Protein AF-0000000086741551 (afdb_homodimer)

Structure (mmCIF, N/CA/C/O backbone):
data_AF-0000000086741551-model_v1
#
loop_
_entity.id
_entity.type
_entity.pdbx_description
1 polymer 'Cystatin domain-containing protein'
#
loop_
_atom_site.group_PDB
_atom_site.id
_atom_site.type_symbol
_atom_site.label_atom_id
_atom_site.label_alt_id
_atom_site.label_comp_id
_atom_site.label_asym_id
_atom_site.label_entity_id
_atom_site.label_seq_id
_atom_site.pdbx_PDB_ins_code
_atom_site.Cartn_x
_atom_site.Cartn_y
_atom_site.Cartn_z
_atom_site.occupancy
_atom_site.B_iso_or_equiv
_atom_site.auth_seq_id
_atom_site.auth_comp_id
_atom_site.auth_asym_id
_atom_site.auth_atom_id
_atom_site.pdbx_PDB_model_num
ATOM 1 N N . MET A 1 1 ? 2.572 22.484 -0.01 1 94.44 1 MET A N 1
ATOM 2 C CA . MET A 1 1 ? 2.822 21.5 1.033 1 94.44 1 MET A CA 1
ATOM 3 C C . MET A 1 1 ? 2.096 21.859 2.32 1 94.44 1 MET A C 1
ATOM 5 O O . MET A 1 1 ? 1.461 21.016 2.947 1 94.44 1 MET A O 1
ATOM 9 N N . GLN A 1 2 ? 1.982 23.25 2.512 1 97.88 2 GLN A N 1
ATOM 10 C CA . GLN A 1 2 ? 1.303 23.672 3.73 1 97.88 2 GLN A CA 1
ATOM 11 C C . GLN A 1 2 ? -0.192 23.375 3.662 1 97.88 2 GLN A C 1
ATOM 13 O O . GLN A 1 2 ? -0.794 22.969 4.656 1 97.88 2 GLN A O 1
ATOM 18 N N . ALA A 1 3 ? -0.702 23.453 2.473 1 97.44 3 ALA A N 1
ATOM 19 C CA . ALA A 1 3 ? -2.127 23.188 2.299 1 97.44 3 ALA A CA 1
ATOM 20 C C . ALA A 1 3 ? -2.441 21.719 2.531 1 97.44 3 ALA A C 1
ATOM 22 O O . ALA A 1 3 ? -3.477 21.375 3.113 1 97.44 3 ALA A O 1
ATOM 23 N N . LEU A 1 4 ? -1.571 20.859 2.109 1 98.06 4 LEU A N 1
ATOM 24 C CA . LEU A 1 4 ? -1.77 19.422 2.312 1 98.06 4 LEU A CA 1
ATOM 25 C C . LEU A 1 4 ? -1.685 19.062 3.793 1 98.06 4 LEU A C 1
ATOM 27 O O . LEU A 1 4 ? -2.422 18.203 4.273 1 98.06 4 LEU A O 1
ATOM 31 N N . GLY A 1 5 ? -0.765 19.688 4.391 1 98.62 5 GLY A N 1
ATOM 32 C CA . GLY A 1 5 ? -0.672 19.5 5.828 1 98.62 5 GLY A CA 1
ATOM 33 C C . GLY A 1 5 ? -1.925 19.922 6.57 1 98.62 5 GLY A C 1
ATOM 34 O O . GLY A 1 5 ? -2.393 19.203 7.465 1 98.62 5 GLY A O 1
ATOM 35 N N . ARG A 1 6 ? -2.445 21.047 6.184 1 98.56 6 ARG A N 1
ATOM 36 C CA . ARG A 1 6 ? -3.686 21.516 6.793 1 98.56 6 ARG A CA 1
ATOM 37 C C . ARG A 1 6 ? -4.828 20.547 6.539 1 98.56 6 ARG A C 1
ATOM 39 O O . ARG A 1 6 ? -5.578 20.203 7.457 1 98.56 6 ARG A O 1
ATOM 46 N N . PHE A 1 7 ? -4.895 20.078 5.375 1 98.69 7 PHE A N 1
ATOM 47 C CA . PHE A 1 7 ? -5.906 19.078 5.039 1 98.69 7 PHE A CA 1
ATOM 48 C C . PHE A 1 7 ? -5.766 17.844 5.926 1 98.69 7 PHE A C 1
ATOM 50 O O . PHE A 1 7 ? -6.758 17.328 6.438 1 98.69 7 PHE A O 1
ATOM 57 N N . ALA A 1 8 ? -4.59 17.359 6.031 1 98.81 8 ALA A N 1
ATOM 58 C CA . ALA A 1 8 ? -4.336 16.156 6.816 1 98.81 8 ALA A CA 1
ATOM 59 C C . ALA A 1 8 ? -4.82 16.328 8.25 1 98.81 8 ALA A C 1
ATOM 61 O O . ALA A 1 8 ? -5.473 15.438 8.805 1 98.81 8 ALA A O 1
ATOM 62 N N . VAL A 1 9 ? -4.496 17.422 8.812 1 98.75 9 VAL A N 1
ATOM 63 C CA . VAL A 1 9 ? -4.879 17.688 10.195 1 98.75 9 VAL A CA 1
ATOM 64 C C . VAL A 1 9 ? -6.398 17.781 10.297 1 98.75 9 VAL A C 1
ATOM 66 O O . VAL A 1 9 ? -7.008 17.188 11.188 1 98.75 9 VAL A O 1
ATOM 69 N N . GLU A 1 10 ? -7.043 18.516 9.375 1 98.38 10 GLU A N 1
ATOM 70 C CA . GLU A 1 10 ? -8.492 18.688 9.383 1 98.38 10 GLU A CA 1
ATOM 71 C C . GLU A 1 10 ? -9.211 17.359 9.203 1 98.38 10 GLU A C 1
ATOM 73 O O . GLU A 1 10 ? -10.18 17.062 9.906 1 98.38 10 GLU A O 1
ATOM 78 N N . GLU A 1 11 ? -8.75 16.547 8.297 1 98.31 11 GLU A N 1
ATOM 79 C CA . GLU A 1 11 ? -9.344 15.242 8.062 1 98.31 11 GLU A CA 1
ATOM 80 C C . GLU A 1 11 ? -9.188 14.336 9.281 1 98.31 11 GLU A C 1
ATOM 82 O O . GLU A 1 11 ? -10.117 13.609 9.648 1 98.31 11 GLU A O 1
ATOM 87 N N . HIS A 1 12 ? -8.039 14.398 9.906 1 98.44 12 HIS A N 1
ATOM 88 C CA . HIS A 1 12 ? -7.809 13.609 11.109 1 98.44 12 HIS A CA 1
ATOM 89 C C . HIS A 1 12 ? -8.758 14.023 12.227 1 98.44 12 HIS A C 1
ATOM 91 O O . HIS A 1 12 ? -9.375 13.164 12.875 1 98.44 12 HIS A O 1
ATOM 97 N N . ASN A 1 13 ? -8.852 15.312 12.391 1 98.19 13 ASN A N 1
ATOM 98 C CA . ASN A 1 13 ? -9.75 15.828 13.422 1 98.19 13 ASN A CA 1
ATOM 99 C C . ASN A 1 13 ? -11.195 15.406 13.164 1 98.19 13 ASN A C 1
ATOM 101 O O . ASN A 1 13 ? -11.906 15.016 14.086 1 98.19 13 ASN A O 1
ATOM 105 N N . LYS A 1 14 ? -11.594 15.547 11.953 1 97.69 14 LYS A N 1
ATOM 106 C CA . LYS A 1 14 ? -12.945 15.141 11.57 1 97.69 14 LYS A CA 1
ATOM 107 C C . LYS A 1 14 ? -13.164 13.656 11.852 1 97.69 14 LYS A C 1
ATOM 109 O O . LYS A 1 14 ? -14.203 13.266 12.391 1 97.69 14 LYS A O 1
ATOM 114 N N . ASN A 1 15 ? -12.203 12.805 11.453 1 97.56 15 ASN A N 1
ATOM 115 C CA . ASN A 1 15 ? -12.305 11.359 11.672 1 97.56 15 ASN A CA 1
ATOM 116 C C . ASN A 1 15 ? -12.375 11.023 13.156 1 97.56 15 ASN A C 1
ATOM 118 O O . ASN A 1 15 ? -13.133 10.133 13.555 1 97.56 15 ASN A O 1
ATOM 122 N N . LYS A 1 16 ? -11.602 11.742 13.891 1 95.75 16 LYS A N 1
ATOM 123 C CA . LYS A 1 16 ? -11.625 11.531 15.336 1 95.75 16 LYS A CA 1
ATOM 124 C C . LYS A 1 16 ? -13 11.844 15.914 1 95.75 16 LYS A C 1
ATOM 126 O O . LYS A 1 16 ? -13.523 11.086 16.734 1 95.75 16 LYS A O 1
ATOM 131 N N . LYS A 1 17 ? -13.516 12.922 15.484 1 95.88 17 LYS A N 1
ATOM 132 C CA . LYS A 1 17 ? -14.844 13.32 15.945 1 95.88 17 LYS A CA 1
ATOM 133 C C . LYS A 1 17 ? -15.898 12.297 15.539 1 95.88 17 LYS A C 1
ATOM 135 O O . LYS A 1 17 ? -16.75 11.93 16.344 1 95.88 17 LYS A O 1
ATOM 140 N N . ASN A 1 18 ? -15.789 11.836 14.359 1 96.88 18 ASN A N 1
ATOM 141 C CA . ASN A 1 18 ? -16.719 10.836 13.852 1 96.88 18 ASN A CA 1
ATOM 142 C C . ASN A 1 18 ? -16.625 9.531 14.625 1 96.88 18 ASN A C 1
ATOM 144 O O . ASN A 1 18 ? -17.625 8.82 14.773 1 96.88 18 ASN A O 1
ATOM 148 N N . ASP A 1 19 ? -15.453 9.234 15.117 1 95.62 19 ASP A N 1
ATOM 149 C CA . ASP A 1 19 ? 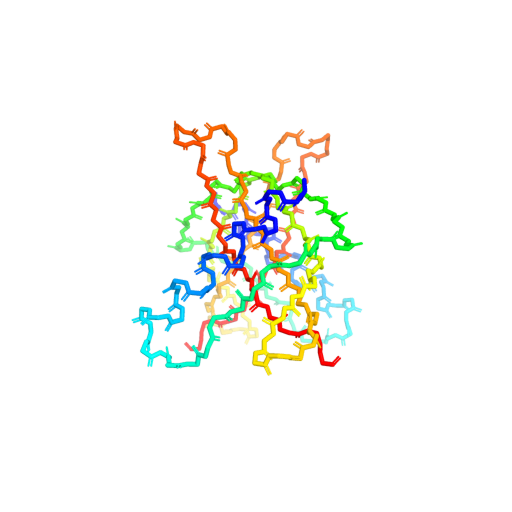-15.219 8 15.852 1 95.62 19 ASP A CA 1
ATOM 150 C C . ASP A 1 19 ? -15.617 8.156 17.328 1 95.62 19 ASP A C 1
ATOM 152 O O . ASP A 1 19 ? -15.414 7.238 18.125 1 95.62 19 ASP A O 1
ATOM 156 N N . GLY A 1 20 ? -15.938 9.414 17.75 1 94.75 20 GLY A N 1
ATOM 157 C CA . GLY A 1 20 ? -16.406 9.656 19.109 1 94.75 20 GLY A CA 1
ATOM 158 C C . GLY A 1 20 ? -15.328 10.141 20.047 1 94.75 20 GLY A C 1
ATOM 159 O O . GLY A 1 20 ? -15.523 10.195 21.266 1 94.75 20 GLY A O 1
ATOM 160 N N . ASP A 1 21 ? -14.203 10.32 19.469 1 90.69 21 ASP A N 1
ATOM 161 C CA . ASP A 1 21 ? -13.109 10.859 20.281 1 90.69 21 ASP A CA 1
ATOM 162 C C . ASP A 1 21 ? -13.398 12.297 20.703 1 90.69 21 ASP A C 1
ATOM 164 O O . ASP A 1 21 ? -13.703 13.148 19.875 1 90.69 21 ASP A O 1
ATOM 168 N N . THR A 1 22 ? -13.297 12.633 21.922 1 92.19 22 THR A N 1
ATOM 169 C CA . THR A 1 22 ? -13.648 13.938 22.469 1 92.19 22 THR A CA 1
ATOM 170 C C . THR A 1 22 ? -12.391 14.75 22.766 1 92.19 22 THR A C 1
ATOM 172 O O . THR A 1 22 ? -12.469 15.812 23.391 1 92.19 22 THR A O 1
ATOM 175 N N . SER A 1 23 ? -11.281 14.195 22.312 1 91.31 23 SER A N 1
ATOM 176 C CA . SER A 1 23 ? -10.062 14.953 22.547 1 91.31 23 SER A CA 1
ATOM 177 C C . SER A 1 23 ? -10.078 16.281 21.781 1 91.31 23 SER A C 1
ATOM 179 O O . SER A 1 23 ? -10.797 16.422 20.797 1 91.31 23 SER A O 1
ATOM 181 N N . ASN A 1 24 ? -9.367 17.281 22.344 1 94.88 24 ASN A N 1
ATOM 182 C CA . ASN A 1 24 ? -9.25 18.562 21.656 1 94.88 24 ASN A CA 1
ATOM 183 C C . ASN A 1 24 ? -8.625 18.391 20.281 1 94.88 24 ASN A C 1
ATOM 185 O O . ASN A 1 24 ? -7.703 17.594 20.094 1 94.88 24 ASN A O 1
ATOM 189 N N . PRO A 1 25 ? -9.133 19.172 19.297 1 96.62 25 PRO A N 1
ATOM 190 C CA . PRO A 1 25 ? -8.555 19.125 17.953 1 96.62 25 PRO A CA 1
ATOM 191 C C . PRO A 1 25 ? -7.109 19.609 17.906 1 96.62 25 PRO A C 1
ATOM 193 O O . PRO A 1 25 ? -6.719 20.469 18.703 1 96.62 25 PRO A O 1
ATOM 196 N N . ILE A 1 26 ? -6.434 19.031 17.031 1 98.06 26 ILE A N 1
ATOM 197 C CA . ILE A 1 26 ? -5.082 19.516 16.75 1 98.06 26 ILE A CA 1
ATOM 198 C C . ILE A 1 26 ? -5.152 20.797 15.93 1 98.06 26 ILE A C 1
ATOM 200 O O . ILE A 1 26 ? -5.953 20.906 15 1 98.06 26 ILE A O 1
ATOM 204 N N . LYS A 1 27 ? -4.352 21.781 16.344 1 98.38 27 LYS A N 1
ATOM 205 C CA . LYS A 1 27 ? -4.203 22.984 15.547 1 98.38 27 LYS A CA 1
ATOM 206 C C . LYS A 1 27 ? -2.977 22.906 14.641 1 98.38 27 LYS A C 1
ATOM 208 O O . LYS A 1 27 ? -1.859 22.688 15.125 1 98.38 27 LYS A O 1
ATOM 213 N N . PHE A 1 28 ? -3.217 23.125 13.398 1 98.62 28 PHE A N 1
ATOM 214 C CA . PHE A 1 28 ? -2.137 23.062 12.422 1 98.62 28 PHE A CA 1
ATOM 215 C C . PHE A 1 28 ? -1.125 24.172 12.656 1 98.62 28 PHE A C 1
ATOM 217 O O . PHE A 1 28 ? -1.504 25.328 12.891 1 98.62 28 PHE A O 1
ATOM 224 N N . SER A 1 29 ? 0.129 23.859 12.578 1 98.5 29 SER A N 1
ATOM 225 C CA . SER A 1 29 ? 1.173 24.875 12.609 1 98.5 29 SER A CA 1
ATOM 226 C C . SER A 1 29 ? 1.902 24.969 11.273 1 98.5 29 SER A C 1
ATOM 228 O O . SER A 1 29 ? 1.749 25.938 10.539 1 98.5 29 SER A O 1
ATOM 230 N N . GLN A 1 30 ? 2.654 23.891 10.984 1 98.56 30 GLN A N 1
ATOM 231 C CA . GLN A 1 30 ? 3.398 23.906 9.734 1 98.56 30 GLN A CA 1
ATOM 232 C C . GLN A 1 30 ? 3.807 22.5 9.312 1 98.56 30 GLN A C 1
ATOM 234 O O . GLN A 1 30 ? 3.9 21.594 10.148 1 98.56 30 GLN A O 1
ATOM 239 N N . VAL A 1 31 ? 4.027 22.375 8.023 1 98.81 31 VAL A N 1
ATOM 240 C CA . VAL A 1 31 ? 4.73 21.203 7.496 1 98.81 31 VAL A CA 1
ATOM 241 C C . VAL A 1 31 ? 6.238 21.438 7.562 1 98.81 31 VAL A C 1
ATOM 243 O O . VAL A 1 31 ? 6.75 22.406 6.984 1 98.81 31 VAL A O 1
ATOM 246 N N . VAL A 1 32 ? 6.863 20.547 8.227 1 98.5 32 VAL A N 1
ATOM 247 C CA . VAL A 1 32 ? 8.297 20.766 8.414 1 98.5 32 VAL A CA 1
ATOM 248 C C . VAL A 1 32 ? 9.086 19.844 7.48 1 98.5 32 VAL A C 1
ATOM 250 O O . VAL A 1 32 ? 10.273 20.078 7.234 1 98.5 32 VAL A O 1
ATOM 253 N N . ARG A 1 33 ? 8.523 18.781 6.992 1 98.25 33 ARG A N 1
ATOM 254 C CA . ARG A 1 33 ? 9.117 17.875 6.012 1 98.25 33 ARG A CA 1
ATOM 255 C C . ARG A 1 33 ? 8.062 17.344 5.055 1 98.25 33 ARG A C 1
ATOM 257 O O . ARG A 1 33 ? 6.934 17.047 5.465 1 98.25 33 ARG A O 1
ATOM 264 N N . ALA A 1 34 ? 8.523 17.281 3.775 1 98.06 34 ALA A N 1
ATOM 265 C CA . ALA A 1 34 ? 7.621 16.734 2.766 1 98.06 34 ALA A CA 1
ATOM 266 C C . ALA A 1 34 ? 8.391 15.945 1.711 1 98.06 34 ALA A C 1
ATOM 268 O O . ALA A 1 34 ? 9.422 16.391 1.216 1 98.06 34 ALA A O 1
ATOM 269 N N . GLU A 1 35 ? 7.883 14.742 1.458 1 98 35 GLU A N 1
ATOM 270 C CA . GLU A 1 35 ? 8.352 13.906 0.357 1 98 35 GLU A CA 1
ATOM 271 C C . GLU A 1 35 ? 7.18 13.398 -0.482 1 98 35 GLU A C 1
ATOM 273 O O . GLU A 1 35 ? 6.059 13.273 0.016 1 98 35 GLU A O 1
ATOM 278 N N . LYS A 1 36 ? 7.395 13.273 -1.684 1 95.31 36 LYS A N 1
ATOM 279 C CA . LYS A 1 36 ? 6.336 12.734 -2.529 1 95.31 36 LYS A CA 1
ATOM 280 C C . LYS A 1 36 ? 6.781 11.445 -3.223 1 95.31 36 LYS A C 1
ATOM 282 O O . LYS A 1 36 ? 7.969 11.273 -3.512 1 95.31 36 LYS A O 1
ATOM 287 N N . GLN A 1 37 ? 5.895 10.539 -3.465 1 94.38 37 GLN A N 1
ATOM 288 C CA . GLN A 1 37 ? 6.105 9.297 -4.203 1 94.38 37 GLN A CA 1
ATOM 289 C C . GLN A 1 37 ? 5.004 9.078 -5.238 1 94.38 37 GLN A C 1
ATOM 291 O O . GLN A 1 37 ? 3.818 9.047 -4.891 1 94.38 37 GLN A O 1
ATOM 296 N N . ILE A 1 38 ? 5.449 8.984 -6.461 1 89.31 38 ILE A N 1
ATOM 297 C CA . ILE A 1 38 ? 4.492 8.664 -7.52 1 89.31 38 ILE A CA 1
ATOM 298 C C . ILE A 1 38 ? 4.141 7.18 -7.461 1 89.31 38 ILE A C 1
ATOM 300 O O . ILE A 1 38 ? 5.02 6.32 -7.555 1 89.31 38 ILE A O 1
ATOM 304 N N . VAL A 1 39 ? 2.91 7.07 -7.102 1 90 39 VAL A N 1
ATOM 305 C CA . VAL A 1 39 ? 2.428 5.691 -7.07 1 90 39 VAL A CA 1
ATOM 306 C C . VAL A 1 39 ? 1.718 5.363 -8.383 1 90 39 VAL A C 1
ATOM 308 O O . VAL A 1 39 ? 0.822 6.094 -8.812 1 90 39 VAL A O 1
ATOM 311 N N . SER A 1 40 ? 2.252 4.273 -9.094 1 89.12 40 SER A N 1
ATOM 312 C CA . SER A 1 40 ? 1.688 3.885 -10.383 1 89.12 40 SER A CA 1
ATOM 313 C C . SER A 1 40 ? 1.864 2.391 -10.641 1 89.12 40 SER A C 1
ATOM 315 O O . SER A 1 40 ? 2.889 1.812 -10.273 1 89.12 40 SER A O 1
ATOM 317 N N . GLY A 1 41 ? 0.637 1.799 -11.203 1 91.12 41 GLY A N 1
ATOM 318 C CA . GLY A 1 41 ? 0.713 0.408 -11.625 1 91.12 41 GLY A CA 1
ATOM 319 C C . GLY A 1 41 ? -0.603 -0.332 -11.484 1 91.12 41 GLY A C 1
ATOM 320 O O . GLY A 1 41 ? -1.671 0.283 -11.492 1 91.12 41 GLY A O 1
ATOM 321 N N . ILE A 1 42 ? -0.409 -1.588 -11.602 1 94 42 ILE A N 1
ATOM 322 C CA . ILE A 1 42 ? -1.557 -2.473 -11.438 1 94 42 ILE A CA 1
ATOM 323 C C . ILE A 1 42 ? -1.229 -3.559 -10.422 1 94 42 ILE A C 1
ATOM 325 O O . ILE A 1 42 ? -0.224 -4.262 -10.547 1 94 42 ILE A O 1
ATOM 329 N N . LYS A 1 43 ? -2.066 -3.58 -9.383 1 96.75 43 LYS A N 1
ATOM 330 C CA . LYS A 1 43 ? -1.977 -4.695 -8.445 1 96.75 43 LYS A CA 1
ATOM 331 C C . LYS A 1 43 ? -2.918 -5.828 -8.844 1 96.75 43 LYS A C 1
ATOM 333 O O . LYS A 1 43 ? -4.09 -5.59 -9.141 1 96.75 43 LYS A O 1
ATOM 338 N N . TYR A 1 44 ? -2.395 -7.008 -8.789 1 98 44 TYR A N 1
ATOM 339 C CA . TYR A 1 44 ? -3.193 -8.211 -8.961 1 98 44 TYR A CA 1
ATOM 340 C C . TYR A 1 44 ? -3.258 -9.016 -7.672 1 98 44 TYR A C 1
ATOM 342 O O . TYR A 1 44 ? 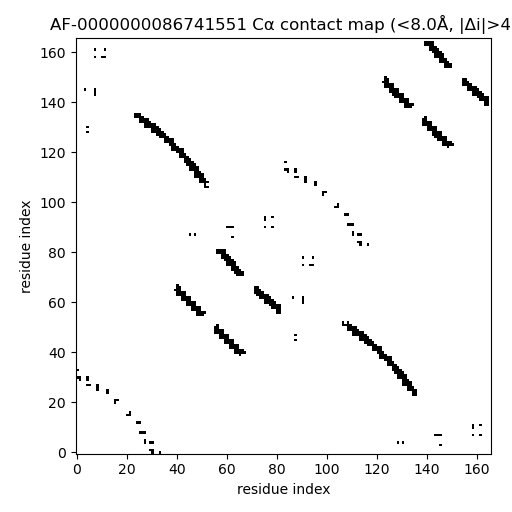-2.225 -9.367 -7.094 1 98 44 TYR A O 1
ATOM 350 N N . PHE A 1 45 ? -4.453 -9.258 -7.23 1 98.69 45 PHE A N 1
ATOM 351 C CA . PHE A 1 45 ? -4.723 -10.133 -6.09 1 98.69 45 PHE A CA 1
ATOM 352 C C . PHE A 1 45 ? -5.066 -11.539 -6.559 1 98.69 45 PHE A C 1
ATOM 354 O O . PHE A 1 45 ? -6.117 -11.758 -7.164 1 98.69 45 PHE A O 1
ATOM 361 N N . LEU A 1 46 ? -4.238 -12.469 -6.211 1 98.81 46 LEU A N 1
ATOM 362 C CA . LEU A 1 46 ? -4.41 -13.82 -6.727 1 98.81 46 LEU A CA 1
ATOM 363 C C . LEU A 1 46 ? -4.594 -14.82 -5.59 1 98.81 46 LEU A C 1
ATOM 365 O O . LEU A 1 46 ? -3.906 -14.734 -4.57 1 98.81 46 LEU A O 1
ATOM 369 N N . THR A 1 47 ? -5.512 -15.695 -5.766 1 98.88 47 THR A N 1
ATOM 370 C CA . THR A 1 47 ? -5.547 -16.938 -5.004 1 98.88 47 THR A CA 1
ATOM 371 C C . THR A 1 47 ? -4.953 -18.094 -5.816 1 98.88 47 THR A C 1
ATOM 373 O O . THR A 1 47 ? -5.422 -18.391 -6.918 1 98.88 47 THR A O 1
ATOM 376 N N . ILE A 1 48 ? -4.008 -18.719 -5.234 1 98.75 48 ILE A N 1
ATOM 377 C CA . ILE A 1 48 ? -3.215 -19.703 -5.969 1 98.75 48 I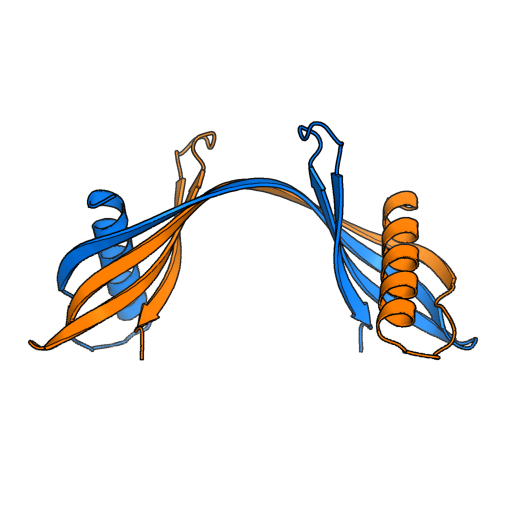LE A CA 1
ATOM 378 C C . ILE A 1 48 ? -3.277 -21.062 -5.258 1 98.75 48 ILE A C 1
ATOM 380 O O . ILE A 1 48 ? -3.15 -21.125 -4.035 1 98.75 48 ILE A O 1
ATOM 384 N N . GLU A 1 49 ? -3.551 -22.016 -5.98 1 98.69 49 GLU A N 1
ATOM 385 C CA . GLU A 1 49 ? -3.367 -23.3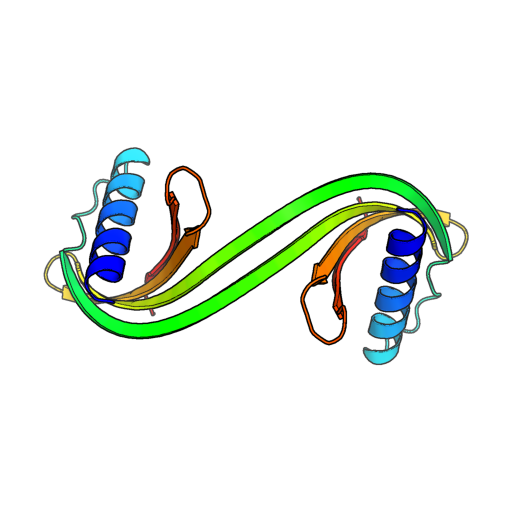91 -5.492 1 98.69 49 GLU A CA 1
ATOM 386 C C . GLU A 1 49 ? -2.006 -23.938 -5.906 1 98.69 49 GLU A C 1
ATOM 388 O O . GLU A 1 49 ? -1.549 -23.703 -7.027 1 98.69 49 GLU A O 1
ATOM 393 N N . GLY A 1 50 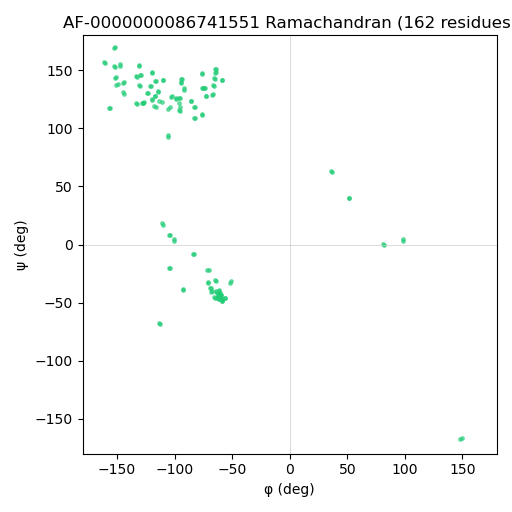? -1.428 -24.641 -4.953 1 98.12 50 GLY A N 1
ATOM 394 C CA . GLY A 1 50 ? -0.154 -25.297 -5.199 1 98.12 50 GLY A CA 1
ATOM 395 C C . GLY A 1 50 ? 0.057 -26.531 -4.34 1 98.12 50 GLY A C 1
ATOM 396 O O . GLY A 1 50 ? -0.764 -26.844 -3.475 1 98.12 50 GLY A O 1
ATOM 397 N N . MET A 1 51 ? 1.115 -27.25 -4.734 1 97.81 51 MET A N 1
ATOM 398 C CA . MET A 1 51 ? 1.519 -28.422 -3.975 1 97.81 51 MET A CA 1
ATOM 399 C C . MET A 1 51 ? 2.752 -28.125 -3.127 1 97.81 51 MET A C 1
ATOM 401 O O . MET A 1 51 ? 3.779 -27.688 -3.648 1 97.81 51 MET A O 1
ATOM 405 N N . GLU A 1 52 ? 2.619 -28.234 -1.821 1 95.44 52 GLU A N 1
ATOM 406 C CA . GLU A 1 52 ? 3.725 -28.109 -0.877 1 95.44 52 GLU A CA 1
ATOM 407 C C . GLU A 1 52 ? 3.934 -29.406 -0.097 1 95.44 52 GLU A C 1
ATOM 409 O O . GLU A 1 52 ? 3.053 -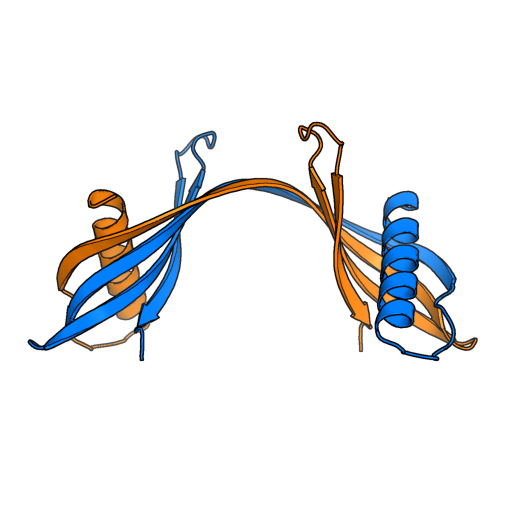29.828 0.65 1 95.44 52 GLU A O 1
ATOM 414 N N . ASN A 1 53 ? 5.082 -29.953 -0.257 1 94.44 53 ASN A N 1
ATOM 415 C CA . ASN A 1 53 ? 5.398 -31.219 0.393 1 94.44 53 ASN A CA 1
ATOM 416 C C . ASN A 1 53 ? 4.328 -32.281 0.121 1 94.44 53 ASN A C 1
ATOM 418 O O . ASN A 1 53 ? 3.885 -32.969 1.039 1 94.44 53 ASN A O 1
ATOM 422 N N . GLY A 1 54 ? 3.842 -32.312 -1.077 1 93.94 54 GLY A N 1
ATOM 423 C CA . GLY A 1 54 ? 2.898 -33.312 -1.524 1 93.94 54 GLY A CA 1
ATOM 424 C C . GLY A 1 54 ? 1.467 -33.031 -1.121 1 93.94 54 GLY A C 1
ATOM 425 O O . GLY A 1 54 ? 0.563 -33.812 -1.387 1 93.94 54 GLY A O 1
ATOM 426 N N . LYS A 1 55 ? 1.247 -31.953 -0.438 1 96.12 55 LYS A N 1
ATOM 427 C CA . LYS A 1 55 ? -0.094 -31.562 -0.008 1 96.12 55 LYS A CA 1
ATOM 428 C C . LYS A 1 55 ? -0.581 -30.328 -0.76 1 96.12 55 LYS A C 1
ATOM 430 O O . LYS A 1 55 ? 0.187 -29.391 -0.987 1 96.12 55 LYS A O 1
ATOM 435 N N . LYS A 1 56 ? -1.904 -30.406 -1.054 1 97 56 LYS A N 1
ATOM 436 C CA . LYS A 1 56 ? -2.516 -29.25 -1.691 1 97 56 LYS A CA 1
ATOM 437 C C . LYS A 1 56 ? -2.68 -28.094 -0.7 1 97 56 LYS A C 1
ATOM 439 O O . LYS A 1 56 ? -3.186 -28.297 0.407 1 97 56 LYS A O 1
ATOM 444 N N . LYS A 1 57 ? -2.162 -26.938 -1.132 1 97.5 57 LYS A N 1
ATOM 445 C CA . LYS A 1 57 ? -2.293 -25.734 -0.32 1 97.5 57 LYS A CA 1
ATOM 446 C C . LYS A 1 57 ? -2.807 -24.562 -1.153 1 97.5 57 LYS A C 1
ATOM 448 O O . LYS A 1 57 ? -2.643 -24.547 -2.375 1 97.5 57 LYS A O 1
ATOM 453 N N . THR A 1 58 ? -3.453 -23.625 -0.464 1 98.62 58 THR A N 1
ATOM 454 C CA . THR A 1 58 ? -3.945 -22.406 -1.1 1 98.62 58 THR A CA 1
ATOM 455 C C . THR A 1 58 ? -3.25 -21.188 -0.524 1 98.62 58 THR A C 1
ATOM 457 O O . THR A 1 58 ? -3.041 -21.094 0.688 1 98.62 58 THR A O 1
ATOM 460 N N . PHE A 1 59 ? -2.934 -20.203 -1.41 1 98.62 59 PHE A N 1
ATOM 461 C CA . PHE A 1 59 ? -2.164 -19.031 -1.024 1 98.62 59 PHE A CA 1
ATOM 462 C C . PHE A 1 59 ? -2.807 -17.766 -1.57 1 98.62 59 PHE A C 1
ATOM 464 O O . PHE A 1 59 ? -3.34 -17.75 -2.682 1 98.62 59 PHE A O 1
ATOM 471 N N . ASP A 1 60 ? -2.711 -16.75 -0.813 1 98.75 60 ASP A N 1
ATOM 472 C CA . ASP A 1 60 ? -2.969 -15.406 -1.302 1 98.75 60 ASP A CA 1
ATOM 473 C C . ASP A 1 60 ? -1.674 -14.727 -1.735 1 98.75 60 ASP A C 1
ATOM 475 O O . ASP A 1 60 ? -0.637 -14.875 -1.087 1 98.75 60 ASP A O 1
ATOM 479 N N . SER A 1 61 ? -1.802 -13.961 -2.805 1 98.81 61 SER A N 1
ATOM 480 C CA . SER A 1 61 ? -0.626 -13.227 -3.27 1 98.81 61 SER A CA 1
ATOM 481 C C . SER A 1 61 ? -1.016 -11.891 -3.898 1 98.81 61 SER A C 1
ATOM 483 O O . SER A 1 61 ? -2.15 -11.727 -4.348 1 98.81 61 SER A O 1
ATOM 485 N N . ILE A 1 62 ? -0.11 -10.945 -3.891 1 98.81 62 ILE A N 1
ATOM 486 C CA . ILE A 1 62 ? -0.246 -9.648 -4.555 1 98.81 62 ILE A CA 1
ATOM 487 C C . ILE A 1 62 ? 0.967 -9.398 -5.445 1 98.81 62 ILE A C 1
ATOM 489 O O . ILE A 1 62 ? 2.105 -9.406 -4.973 1 98.81 62 ILE A O 1
ATOM 493 N N . VAL A 1 63 ? 0.672 -9.195 -6.711 1 98.44 63 VAL A N 1
ATOM 494 C CA . VAL A 1 63 ? 1.713 -8.852 -7.672 1 98.44 63 VAL A CA 1
ATOM 495 C C . VAL A 1 63 ? 1.483 -7.43 -8.195 1 98.44 63 VAL A C 1
ATOM 497 O O . VAL A 1 63 ? 0.355 -7.059 -8.523 1 98.44 63 VAL A O 1
ATOM 500 N N . LEU A 1 64 ? 2.557 -6.648 -8.195 1 96.81 64 LEU A N 1
ATOM 501 C CA . LEU A 1 64 ? 2.508 -5.305 -8.766 1 96.81 64 LEU A CA 1
ATOM 502 C C . LEU A 1 64 ? 3.176 -5.27 -10.133 1 96.81 64 LEU A C 1
ATOM 504 O O . LEU A 1 64 ? 4.297 -5.758 -10.297 1 96.81 64 LEU A O 1
ATOM 508 N N . ILE A 1 65 ? 2.367 -4.734 -11.07 1 94.94 65 ILE A N 1
ATOM 509 C CA . ILE A 1 65 ? 2.928 -4.504 -12.398 1 94.94 65 ILE A CA 1
ATOM 510 C C . ILE A 1 65 ? 2.92 -3.008 -12.703 1 94.94 65 ILE A C 1
ATOM 512 O O . ILE A 1 65 ? 1.914 -2.328 -12.484 1 94.94 65 ILE A O 1
ATOM 516 N N . LYS A 1 66 ? 4.102 -2.533 -13.094 1 92.06 66 LYS A N 1
ATOM 517 C CA . LYS A 1 66 ? 4.203 -1.167 -13.602 1 92.06 66 LYS A CA 1
ATOM 518 C C . LYS A 1 66 ? 4.391 -1.151 -15.117 1 92.06 66 LYS A C 1
ATOM 520 O O . LYS A 1 66 ? 5.52 -1.144 -15.609 1 92.06 66 LYS A O 1
ATOM 525 N N . PRO A 1 67 ? 3.23 -1.056 -15.773 1 85.44 67 PRO A N 1
ATOM 526 C CA . PRO A 1 67 ? 3.311 -1.236 -17.219 1 85.44 67 PRO A CA 1
ATOM 527 C C . PRO A 1 67 ? 4.004 -0.07 -17.922 1 85.44 67 PRO A C 1
ATOM 529 O O . PRO A 1 67 ? 4.523 -0.231 -19.031 1 85.44 67 PRO A O 1
ATOM 532 N N . TRP A 1 68 ? 4.047 1.067 -17.328 1 82.25 68 TRP A N 1
ATOM 533 C CA . TRP A 1 68 ? 4.574 2.264 -17.984 1 82.25 68 TRP A CA 1
ATOM 534 C C . TRP A 1 68 ? 6.004 2.541 -17.531 1 82.25 68 TRP A C 1
ATOM 536 O O . TRP A 1 68 ? 6.625 3.508 -17.969 1 82.25 68 TRP A O 1
ATOM 546 N N . SER A 1 69 ? 6.367 1.624 -16.766 1 79.44 69 SER A N 1
ATOM 547 C CA . SER A 1 69 ? 7.766 1.737 -16.359 1 79.44 69 SER A CA 1
ATOM 548 C C . SER A 1 69 ? 8.703 1.289 -17.484 1 79.44 69 SER A C 1
ATOM 550 O O . SER A 1 69 ? 8.336 0.45 -18.297 1 79.44 69 SER A O 1
ATOM 552 N N . LYS A 1 70 ? 9.797 1.881 -17.578 1 79.75 70 LYS A N 1
ATOM 553 C CA . LYS A 1 70 ? 10.781 1.582 -18.625 1 79.75 70 LYS A CA 1
ATOM 554 C C . LYS A 1 70 ? 11.078 0.087 -18.688 1 79.75 70 LYS A C 1
ATOM 556 O O . LYS A 1 70 ? 11.266 -0.473 -19.766 1 79.75 70 LYS A O 1
ATOM 561 N N . PHE A 1 71 ? 10.984 -0.554 -17.516 1 74.12 71 PHE A N 1
ATOM 562 C CA . PHE A 1 71 ? 11.391 -1.953 -17.484 1 74.12 71 PHE A CA 1
ATOM 563 C C . PHE A 1 71 ? 10.188 -2.867 -17.297 1 74.12 71 PHE A C 1
ATOM 565 O O . PHE A 1 71 ? 10.344 -4.082 -17.156 1 74.12 71 PHE A O 1
ATOM 572 N N . LYS A 1 72 ? 9.016 -2.379 -17.516 1 80.94 72 LYS A N 1
ATOM 573 C CA . LYS A 1 72 ? 7.828 -3.197 -17.297 1 80.94 72 LYS A CA 1
ATOM 574 C C . LYS A 1 72 ? 8.008 -4.109 -16.094 1 80.94 72 LYS A C 1
ATOM 576 O O . LYS A 1 72 ? 7.797 -5.32 -16.188 1 80.94 72 LYS A O 1
ATOM 581 N N . ASP A 1 73 ? 8.172 -3.469 -14.992 1 90.38 73 ASP A N 1
ATOM 582 C CA . ASP A 1 73 ? 8.578 -4.117 -13.75 1 90.38 73 ASP A CA 1
ATOM 583 C C . ASP A 1 73 ? 7.422 -4.91 -13.141 1 90.38 73 ASP A C 1
ATOM 585 O O . ASP A 1 73 ? 6.273 -4.461 -13.164 1 90.38 73 ASP A O 1
ATOM 589 N N . LYS A 1 74 ? 7.824 -6.105 -12.75 1 93.94 74 LYS A N 1
ATOM 590 C CA . LYS A 1 74 ? 6.941 -6.98 -11.984 1 93.94 74 LYS A CA 1
ATOM 591 C C . LYS A 1 74 ? 7.539 -7.309 -10.625 1 93.94 74 LYS A C 1
ATOM 593 O O . LYS A 1 74 ? 8.688 -7.738 -10.531 1 93.94 74 LYS A O 1
ATOM 598 N N . ASN A 1 75 ? 6.699 -7.008 -9.641 1 97 75 ASN A N 1
ATOM 599 C CA . ASN A 1 75 ? 7.184 -7.262 -8.289 1 97 75 ASN A CA 1
ATOM 600 C C . ASN A 1 75 ? 6.16 -8.039 -7.465 1 97 75 ASN A C 1
ATOM 602 O O . ASN A 1 75 ? 4.961 -7.766 -7.543 1 97 75 ASN A O 1
ATOM 606 N N . LEU A 1 76 ? 6.711 -9.031 -6.727 1 98.5 76 LEU A N 1
ATOM 607 C CA . LEU A 1 76 ? 5.875 -9.719 -5.75 1 98.5 76 LEU A CA 1
ATOM 608 C C . LEU A 1 76 ? 5.805 -8.93 -4.445 1 98.5 76 LEU A C 1
ATOM 610 O O . LEU A 1 76 ? 6.812 -8.773 -3.756 1 98.5 76 LEU A O 1
ATOM 614 N N . LEU A 1 77 ? 4.625 -8.539 -4.137 1 97.88 77 LEU A N 1
ATOM 615 C CA . LEU A 1 77 ? 4.484 -7.715 -2.943 1 97.88 77 LEU A CA 1
ATOM 616 C C . LEU A 1 77 ? 4.184 -8.57 -1.719 1 97.88 77 LEU A C 1
ATOM 618 O O . LEU A 1 77 ? 4.625 -8.258 -0.611 1 97.88 77 LEU A O 1
ATOM 622 N N . SER A 1 78 ? 3.369 -9.57 -1.939 1 98.56 78 SER A N 1
ATOM 623 C CA . SER A 1 78 ? 3.002 -10.438 -0.826 1 98.56 78 SER A CA 1
ATOM 624 C C . SER A 1 78 ? 2.664 -11.844 -1.311 1 98.56 78 SER A C 1
ATOM 626 O O . SER A 1 78 ? 2.186 -12.023 -2.432 1 98.56 78 SER A O 1
ATOM 628 N N . PHE A 1 79 ? 2.867 -12.828 -0.438 1 98.62 79 PHE A N 1
ATOM 629 C CA . PHE A 1 79 ? 2.572 -14.242 -0.638 1 98.62 79 PHE A CA 1
ATOM 630 C C . PHE A 1 79 ? 2.381 -14.945 0.699 1 98.62 79 PHE A C 1
ATOM 632 O O . PHE A 1 79 ? 3.316 -15.039 1.498 1 98.62 79 PHE A O 1
ATOM 639 N N . SER A 1 80 ? 1.191 -15.461 0.911 1 98 80 SER A N 1
ATOM 640 C CA . SER A 1 80 ? 0.936 -16.062 2.211 1 98 80 SER A CA 1
ATOM 641 C C . SER A 1 80 ? -0.107 -17.172 2.107 1 98 80 SER A C 1
ATOM 643 O O . SER A 1 80 ? -1.041 -17.078 1.308 1 98 80 SER A O 1
ATOM 645 N N . PRO A 1 81 ? 0.004 -18.312 2.879 1 96.94 81 PRO A N 1
ATOM 646 C CA . PRO A 1 81 ? -1.006 -19.375 2.885 1 96.94 81 PRO A CA 1
ATOM 647 C C . PRO A 1 81 ? -2.35 -18.906 3.439 1 96.94 81 PRO A C 1
ATOM 649 O O . PRO A 1 81 ? -2.393 -18.047 4.324 1 96.94 81 PRO A O 1
ATOM 652 N N . ILE A 1 82 ? -3.367 -19.453 2.777 1 94 82 ILE A N 1
ATOM 653 C CA . ILE A 1 82 ? -4.691 -19.219 3.334 1 94 82 ILE A CA 1
ATOM 654 C C . ILE A 1 82 ? -4.969 -20.219 4.457 1 94 82 ILE A C 1
ATOM 656 O O . ILE A 1 82 ? -4.695 -21.406 4.316 1 94 82 ILE A O 1
ATOM 660 N N . GLN A 1 83 ? -5.035 -19.984 5.773 1 74.94 83 GLN A N 1
ATOM 661 C CA . GLN A 1 83 ? -5.215 -20.875 6.91 1 74.94 83 GLN A CA 1
ATOM 662 C C . GLN A 1 83 ? -6.324 -21.891 6.637 1 74.94 83 GLN A C 1
ATOM 664 O O . GLN A 1 83 ? -7.215 -21.641 5.824 1 74.94 83 GLN A O 1
ATOM 669 N N . MET B 1 1 ? -3.512 -14.609 -16.234 1 94.12 1 MET B N 1
ATOM 670 C CA . MET B 1 1 ? -3.604 -14.727 -14.781 1 94.12 1 MET B CA 1
ATOM 671 C C . MET B 1 1 ? -2.77 -15.906 -14.281 1 94.12 1 MET B C 1
ATOM 673 O O . MET B 1 1 ? -2.045 -15.781 -13.297 1 94.12 1 MET B O 1
ATOM 677 N N . GLN B 1 2 ? -2.705 -16.953 -15.211 1 97.81 2 GLN B N 1
ATOM 678 C CA . GLN B 1 2 ? -1.93 -18.125 -14.805 1 97.81 2 GLN B CA 1
ATOM 679 C C . GLN B 1 2 ? -0.437 -17.812 -14.781 1 97.81 2 GLN B C 1
ATOM 681 O O . GLN B 1 2 ? 0.282 -18.266 -13.883 1 97.81 2 GLN B O 1
ATOM 686 N N . ALA B 1 3 ? -0.054 -16.953 -15.68 1 97.31 3 ALA B N 1
ATOM 687 C CA . ALA B 1 3 ? 1.358 -16.578 -15.742 1 97.31 3 ALA B CA 1
ATOM 688 C C . ALA B 1 3 ? 1.771 -15.766 -14.523 1 97.31 3 ALA B C 1
ATOM 690 O O . ALA B 1 3 ? 2.875 -15.938 -14 1 97.31 3 ALA B O 1
ATOM 691 N N . LEU B 1 4 ? 0.901 -14.922 -14.062 1 98 4 LEU B N 1
ATOM 692 C CA . LEU B 1 4 ? 1.193 -14.117 -12.883 1 98 4 LEU B CA 1
ATOM 693 C C . LEU B 1 4 ? 1.274 -15 -11.633 1 98 4 LEU B C 1
ATOM 695 O O . LEU B 1 4 ? 2.1 -14.75 -10.75 1 98 4 LEU B O 1
ATOM 699 N N . GLY B 1 5 ? 0.395 -15.883 -11.617 1 98.62 5 GLY B N 1
ATOM 700 C CA . GLY B 1 5 ? 0.457 -16.828 -10.516 1 98.62 5 GLY B CA 1
ATOM 701 C C . GLY B 1 5 ? 1.755 -17.609 -10.469 1 98.62 5 GLY B C 1
ATOM 702 O O . GLY B 1 5 ? 2.346 -17.797 -9.406 1 98.62 5 GLY B O 1
ATOM 703 N N . ARG B 1 6 ? 2.178 -18.062 -11.641 1 98.5 6 ARG B N 1
ATOM 704 C CA . ARG B 1 6 ? 3.445 -18.781 -11.727 1 98.5 6 ARG B CA 1
ATOM 705 C C . ARG B 1 6 ? 4.605 -17.906 -11.281 1 98.5 6 ARG B C 1
ATOM 707 O O . ARG B 1 6 ? 5.457 -18.328 -10.5 1 98.5 6 ARG B O 1
ATOM 714 N N . PHE B 1 7 ? 4.582 -16.719 -11.703 1 98.62 7 PHE B N 1
ATOM 715 C CA . PHE B 1 7 ? 5.605 -15.773 -11.281 1 98.62 7 PHE B CA 1
ATOM 716 C C . PHE B 1 7 ? 5.621 -15.625 -9.766 1 98.62 7 PHE B C 1
ATOM 718 O O . PHE B 1 7 ? 6.688 -15.617 -9.148 1 98.62 7 PHE B O 1
ATOM 725 N N . ALA B 1 8 ? 4.48 -15.422 -9.195 1 98.75 8 ALA B N 1
ATOM 726 C CA . ALA B 1 8 ? 4.371 -15.219 -7.754 1 98.75 8 ALA B CA 1
ATOM 727 C C . ALA B 1 8 ? 4.992 -16.391 -6.992 1 98.75 8 ALA B C 1
ATOM 729 O O . ALA B 1 8 ? 5.738 -16.188 -6.031 1 98.75 8 ALA B O 1
ATOM 730 N N . VAL B 1 9 ? 4.676 -17.547 -7.418 1 98.75 9 VAL B N 1
ATOM 731 C CA . VAL B 1 9 ? 5.18 -18.734 -6.746 1 98.75 9 VAL B CA 1
ATOM 732 C C . VAL B 1 9 ? 6.695 -18.812 -6.914 1 98.75 9 VAL B C 1
ATOM 734 O O . VAL B 1 9 ? 7.418 -19.062 -5.945 1 98.75 9 VAL B O 1
ATOM 737 N N . GLU B 1 10 ? 7.195 -18.578 -8.148 1 98.31 10 GLU B N 1
ATOM 738 C CA . GLU B 1 10 ? 8.625 -18.641 -8.43 1 98.31 10 GLU B CA 1
ATOM 739 C C . GLU B 1 10 ? 9.398 -17.594 -7.625 1 98.31 10 GLU B C 1
ATOM 741 O O . GLU B 1 10 ? 10.445 -17.891 -7.051 1 98.31 10 GLU B O 1
ATOM 746 N N . GLU B 1 11 ? 8.898 -16.406 -7.562 1 98.31 11 GLU B N 1
ATOM 747 C CA . GLU B 1 11 ? 9.531 -15.336 -6.801 1 98.31 11 GLU B CA 1
ATOM 748 C C . GLU B 1 11 ? 9.547 -15.656 -5.309 1 98.31 11 GLU B C 1
ATOM 750 O O . GLU B 1 11 ? 10.547 -15.406 -4.629 1 98.31 11 GLU B O 1
ATOM 755 N N . HIS B 1 12 ? 8.469 -16.203 -4.812 1 98.38 12 HIS B N 1
ATOM 756 C CA . HIS B 1 12 ? 8.398 -16.594 -3.406 1 98.38 12 HIS B CA 1
ATOM 757 C C . HIS B 1 12 ? 9.438 -17.656 -3.078 1 98.38 12 HIS B C 1
ATOM 759 O O . HIS B 1 12 ? 10.164 -17.547 -2.086 1 98.38 12 HIS B O 1
ATOM 765 N N . ASN B 1 13 ? 9.477 -18.641 -3.943 1 98.12 13 ASN B N 1
ATOM 766 C CA . ASN B 1 13 ? 10.445 -19.719 -3.744 1 98.12 13 ASN B CA 1
ATOM 767 C C . ASN B 1 13 ? 11.875 -19.188 -3.754 1 98.12 13 ASN B C 1
ATOM 769 O O . ASN B 1 13 ? 12.695 -19.594 -2.926 1 98.12 13 ASN B O 1
ATOM 773 N N . LYS B 1 14 ? 12.141 -18.359 -4.691 1 97.69 14 LYS B N 1
ATOM 774 C CA . LYS B 1 14 ? 13.461 -17.75 -4.777 1 97.69 14 LYS B CA 1
ATOM 775 C C . LYS B 1 14 ? 13.789 -16.969 -3.508 1 97.69 14 LYS B C 1
ATOM 777 O O . LYS B 1 14 ? 14.891 -17.078 -2.975 1 97.69 14 LYS B O 1
ATOM 782 N N . ASN B 1 15 ? 12.844 -16.141 -3.035 1 97.56 15 ASN B N 1
ATOM 783 C CA . ASN B 1 15 ? 13.039 -15.336 -1.832 1 97.56 15 ASN B CA 1
ATOM 784 C C . ASN B 1 15 ? 13.281 -16.219 -0.608 1 97.56 15 ASN B C 1
ATOM 786 O O . ASN B 1 15 ? 14.125 -15.891 0.234 1 97.56 15 ASN B O 1
ATOM 790 N N . LYS B 1 16 ? 12.547 -17.266 -0.577 1 95.69 16 LYS B N 1
ATOM 791 C CA . LYS B 1 16 ? 12.727 -18.203 0.525 1 95.69 16 LYS B CA 1
ATOM 792 C C . LYS B 1 16 ? 14.133 -18.781 0.525 1 95.69 16 LYS B C 1
ATOM 794 O O . LYS B 1 16 ? 14.773 -18.875 1.575 1 95.69 16 LYS B O 1
ATOM 799 N N . LYS B 1 17 ? 14.547 -19.188 -0.61 1 95.81 17 LYS B N 1
ATOM 800 C CA . LYS B 1 17 ? 15.891 -19.75 -0.746 1 95.81 17 LYS B CA 1
ATOM 801 C C . LYS B 1 17 ? 16.953 -18.719 -0.36 1 95.81 17 LYS B C 1
ATOM 803 O O . LYS B 1 17 ? 17.906 -19.047 0.353 1 95.81 17 LYS B O 1
ATOM 808 N N . ASN B 1 18 ? 16.75 -1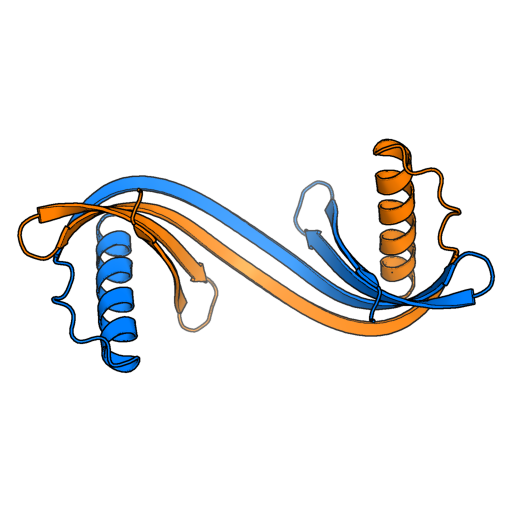7.531 -0.773 1 96.94 18 ASN B N 1
ATOM 809 C CA . ASN B 1 18 ? 17.688 -16.453 -0.467 1 96.94 18 ASN B CA 1
ATOM 810 C C . ASN B 1 18 ? 17.734 -16.156 1.03 1 96.94 18 ASN B C 1
ATOM 812 O O . ASN B 1 18 ? 18.781 -15.766 1.555 1 96.94 18 ASN B O 1
ATOM 816 N N . ASP B 1 19 ? 16.625 -16.375 1.68 1 95.62 19 ASP B N 1
ATOM 817 C CA . ASP B 1 19 ? 16.531 -16.125 3.113 1 95.62 19 ASP B CA 1
ATOM 818 C C . ASP B 1 19 ? 17.062 -17.297 3.92 1 95.62 19 ASP B C 1
ATOM 820 O O . ASP B 1 19 ? 17 -17.297 5.152 1 95.62 19 ASP B O 1
ATOM 824 N N . GLY B 1 20 ? 17.375 -18.453 3.236 1 94.81 20 GLY B N 1
ATOM 825 C CA . GLY B 1 20 ? 17.969 -19.594 3.889 1 94.81 20 GLY B CA 1
ATOM 826 C C . GLY B 1 20 ? 16.953 -20.672 4.266 1 94.81 20 GLY B C 1
ATOM 827 O O . GLY B 1 20 ? 17.281 -21.594 5.004 1 94.81 20 GLY B O 1
ATOM 828 N N . ASP B 1 21 ? 15.781 -20.422 3.865 1 90.88 21 ASP B N 1
ATOM 829 C CA . ASP B 1 21 ? 14.75 -21.422 4.109 1 90.88 21 ASP B CA 1
ATOM 830 C C . ASP B 1 21 ? 15 -22.688 3.285 1 90.88 21 ASP B C 1
ATOM 832 O O . ASP B 1 21 ? 15.172 -22.609 2.066 1 90.88 21 ASP B O 1
ATOM 836 N N . THR B 1 22 ? 15 -23.797 3.838 1 92.19 22 THR B N 1
ATOM 837 C CA . THR B 1 22 ? 15.336 -25.062 3.182 1 92.19 22 THR B CA 1
ATOM 838 C C . THR B 1 22 ? 14.078 -25.875 2.906 1 92.19 22 THR B C 1
ATOM 840 O O . THR B 1 22 ? 14.164 -27.047 2.508 1 92.19 22 THR B O 1
ATOM 843 N N . SER B 1 23 ? 12.961 -25.234 3.15 1 91.44 23 SER B N 1
ATOM 844 C CA . SER B 1 23 ? 11.727 -25.953 2.867 1 91.44 23 SER B CA 1
ATOM 845 C C . SER B 1 23 ? 11.594 -26.266 1.379 1 91.44 23 SER B C 1
ATOM 847 O O . SER B 1 23 ? 12.203 -25.594 0.545 1 91.44 23 SER B O 1
ATOM 849 N N . ASN B 1 24 ? 10.898 -27.359 1.073 1 94.94 24 ASN B N 1
ATOM 850 C CA . ASN B 1 24 ? 10.641 -27.703 -0.322 1 94.94 24 ASN B CA 1
ATOM 851 C C . ASN B 1 24 ? 9.891 -26.594 -1.042 1 94.94 24 ASN B C 1
ATOM 853 O O . ASN B 1 24 ? 9 -25.969 -0.467 1 94.94 24 ASN B O 1
ATOM 857 N N . PRO B 1 25 ? 10.258 -26.359 -2.334 1 96.62 25 PRO B N 1
ATOM 858 C CA . PRO B 1 25 ? 9.547 -25.344 -3.115 1 96.62 25 PRO B CA 1
ATOM 859 C C . PRO B 1 25 ? 8.078 -25.703 -3.348 1 96.62 25 PRO B C 1
ATOM 861 O O . PRO B 1 25 ? 7.73 -26.875 -3.43 1 96.62 25 PRO B O 1
ATOM 864 N N . ILE B 1 26 ? 7.348 -24.688 -3.402 1 98.06 26 ILE B N 1
ATOM 865 C CA . ILE B 1 26 ? 5.953 -24.844 -3.803 1 98.06 26 ILE B CA 1
ATOM 866 C C . ILE B 1 26 ? 5.875 -25.078 -5.309 1 98.06 26 ILE B C 1
ATOM 868 O O . ILE B 1 26 ? 6.57 -24.422 -6.086 1 98.06 26 ILE B O 1
ATOM 872 N N . LYS B 1 27 ? 5.062 -26.062 -5.695 1 98.31 27 LYS B N 1
ATOM 873 C CA . LYS B 1 27 ? 4.77 -26.281 -7.109 1 98.31 27 LYS B CA 1
ATOM 874 C C . LYS B 1 27 ? 3.467 -25.594 -7.512 1 98.31 27 LYS B C 1
ATOM 876 O O . LYS B 1 27 ? 2.416 -25.859 -6.922 1 98.31 27 LYS B O 1
ATOM 881 N N . PHE B 1 28 ? 3.578 -24.812 -8.5 1 98.62 28 PHE B N 1
ATOM 882 C CA . PHE B 1 28 ? 2.408 -24.078 -8.977 1 98.62 28 PHE B CA 1
ATOM 883 C C . PHE B 1 28 ? 1.371 -25.047 -9.555 1 98.62 28 PHE B C 1
ATOM 885 O O . PHE B 1 28 ? 1.714 -25.953 -10.312 1 98.62 28 PHE B O 1
ATOM 892 N N . SER B 1 29 ? 0.126 -24.828 -9.242 1 98.5 29 SER B N 1
ATOM 893 C CA . SER B 1 29 ? -0.959 -25.578 -9.875 1 98.5 29 SER B CA 1
ATOM 894 C C . SER B 1 29 ? -1.825 -24.656 -10.734 1 98.5 29 SER B C 1
ATOM 896 O O . SER B 1 29 ? -1.81 -24.766 -11.961 1 98.5 29 SER B O 1
ATOM 898 N N . GLN B 1 30 ? -2.541 -23.75 -10.039 1 98.56 30 GLN B N 1
ATOM 899 C CA . GLN B 1 30 ? -3.406 -22.859 -10.797 1 98.56 30 GLN B CA 1
ATOM 900 C C . GLN B 1 30 ? -3.779 -21.625 -9.977 1 98.56 30 GLN B C 1
ATOM 902 O O . GLN B 1 30 ? -3.73 -21.656 -8.742 1 98.56 30 GLN B O 1
ATOM 907 N N . VAL B 1 31 ? -4.133 -20.594 -10.703 1 98.81 31 VAL B N 1
ATOM 908 C CA . VAL B 1 31 ? -4.82 -19.453 -10.102 1 98.81 31 VAL B CA 1
ATOM 909 C C . VAL B 1 31 ? -6.324 -19.719 -10.07 1 98.81 31 VAL B C 1
ATOM 911 O O . VAL B 1 31 ? -6.938 -19.953 -11.109 1 98.81 31 VAL B O 1
ATOM 914 N N . VAL B 1 32 ? -6.844 -19.641 -8.906 1 98.5 32 VAL B N 1
ATOM 915 C CA . VAL B 1 32 ? -8.258 -19.984 -8.805 1 98.5 32 VAL B CA 1
ATOM 916 C C . VAL B 1 32 ? -9.086 -18.703 -8.648 1 98.5 32 VAL B C 1
ATOM 918 O O . VAL B 1 32 ? -10.305 -18.719 -8.852 1 98.5 32 VAL B O 1
ATOM 921 N N . ARG B 1 33 ? -8.516 -17.609 -8.234 1 98.25 33 ARG B N 1
ATOM 922 C CA . ARG B 1 33 ? -9.156 -16.297 -8.141 1 98.25 33 ARG B CA 1
ATOM 923 C C . ARG B 1 33 ? -8.172 -15.188 -8.477 1 98.25 33 ARG B C 1
ATOM 925 O O . ARG B 1 33 ? -6.996 -15.258 -8.117 1 98.25 33 ARG B O 1
ATOM 932 N N . ALA B 1 34 ? -8.75 -14.203 -9.242 1 98 34 ALA B N 1
ATOM 933 C CA . ALA B 1 34 ? -7.93 -13.055 -9.602 1 98 34 ALA B CA 1
ATOM 934 C C . ALA B 1 34 ? -8.75 -11.766 -9.617 1 98 34 ALA B C 1
ATOM 936 O O . ALA B 1 34 ? -9.859 -11.742 -10.172 1 98 34 ALA B O 1
ATOM 937 N N . GLU B 1 35 ? -8.227 -10.766 -8.938 1 97.94 35 GLU B N 1
ATOM 938 C CA . GLU B 1 35 ? -8.758 -9.406 -8.977 1 97.94 35 GLU B CA 1
ATOM 939 C C . GLU B 1 35 ? -7.656 -8.398 -9.281 1 97.94 35 GLU B C 1
ATOM 941 O O . GLU B 1 35 ? -6.484 -8.641 -8.984 1 97.94 35 GLU B O 1
ATOM 946 N N . LYS B 1 36 ? -7.988 -7.418 -9.953 1 95.25 36 LYS B N 1
ATOM 947 C CA . LYS B 1 36 ? -6.996 -6.383 -10.234 1 95.25 36 LYS B CA 1
ATOM 948 C C . LYS B 1 36 ? -7.438 -5.035 -9.672 1 95.25 36 LYS B C 1
ATOM 950 O O . LYS B 1 36 ? -8.633 -4.754 -9.586 1 95.25 36 LYS B O 1
ATOM 955 N N . GLN B 1 37 ? -6.512 -4.203 -9.258 1 94.31 37 GLN B N 1
ATOM 956 C CA . GLN B 1 37 ? -6.727 -2.836 -8.789 1 94.31 37 GLN B CA 1
ATOM 957 C C . GLN B 1 37 ? -5.727 -1.875 -9.43 1 94.31 37 GLN B C 1
ATOM 959 O O . GLN B 1 37 ? -4.516 -2.068 -9.32 1 94.31 37 GLN B O 1
ATOM 964 N N . ILE B 1 38 ? -6.281 -0.887 -10.117 1 89.19 38 ILE B N 1
ATOM 965 C CA . ILE B 1 38 ? -5.426 0.155 -10.672 1 89.19 38 ILE B CA 1
ATOM 966 C C . ILE B 1 38 ? -4.984 1.105 -9.555 1 89.19 38 ILE B C 1
ATOM 968 O O . ILE B 1 38 ? -5.82 1.704 -8.875 1 89.19 38 ILE B O 1
ATOM 972 N N . VAL B 1 39 ? -3.725 0.946 -9.375 1 89.88 39 VAL B N 1
ATOM 973 C CA . VAL B 1 39 ? -3.16 1.854 -8.383 1 89.88 39 VAL B CA 1
ATOM 974 C C . VAL B 1 39 ? -2.57 3.078 -9.078 1 89.88 39 VAL B C 1
ATOM 976 O O . VAL B 1 39 ? -1.725 2.947 -9.969 1 89.88 39 VAL B O 1
ATOM 979 N N . SER B 1 40 ? -3.141 4.301 -8.742 1 89.12 40 SER B N 1
ATOM 980 C CA . SER B 1 40 ? -2.693 5.539 -9.367 1 89.12 40 SER B CA 1
ATOM 981 C C . SER B 1 40 ? -2.838 6.723 -8.414 1 89.12 40 SER B C 1
ATOM 983 O O . SER B 1 40 ? -3.791 6.781 -7.633 1 89.12 40 SER B O 1
ATOM 985 N N . GLY B 1 41 ? -1.671 7.621 -8.484 1 91.19 41 GLY B N 1
ATOM 986 C CA . GLY B 1 41 ? -1.739 8.859 -7.723 1 91.19 41 GLY B CA 1
ATOM 987 C C . GLY B 1 41 ? -0.389 9.312 -7.207 1 91.19 41 GLY B C 1
ATOM 988 O O . GLY B 1 41 ? 0.649 8.969 -7.77 1 91.19 41 GLY B O 1
ATOM 989 N N . ILE B 1 42 ? -0.532 10.227 -6.34 1 94.12 42 ILE B N 1
ATOM 990 C CA . ILE B 1 42 ? 0.661 10.758 -5.691 1 94.12 42 ILE B CA 1
ATOM 991 C C . ILE B 1 42 ? 0.488 10.703 -4.172 1 94.12 42 ILE B C 1
ATOM 993 O O . ILE B 1 42 ? -0.492 11.227 -3.635 1 94.12 42 ILE B O 1
ATOM 997 N N . LYS B 1 43 ? 1.436 9.977 -3.549 1 96.75 43 LYS B N 1
ATOM 998 C CA . LYS B 1 43 ? 1.493 10.008 -2.09 1 96.75 43 LYS B CA 1
ATOM 999 C C . LYS B 1 43 ? 2.432 11.109 -1.602 1 96.75 43 LYS B C 1
ATOM 1001 O O . LYS B 1 43 ? 3.553 11.234 -2.096 1 96.75 43 LYS B O 1
ATOM 1006 N N . TYR B 1 44 ? 1.949 11.844 -0.656 1 98.06 44 TYR B N 1
ATOM 1007 C CA . TYR B 1 44 ? 2.773 12.82 0.05 1 98.06 44 TYR B CA 1
ATOM 1008 C C . TYR B 1 44 ? 3.01 12.391 1.493 1 98.06 44 TYR B C 1
ATOM 1010 O O . TYR B 1 44 ? 2.059 12.141 2.236 1 98.06 44 TYR B O 1
ATOM 1018 N N . PHE B 1 45 ? 4.25 12.273 1.843 1 98.75 45 PHE B N 1
ATOM 1019 C CA . PHE B 1 45 ? 4.672 12.016 3.215 1 98.75 45 PHE B CA 1
ATOM 1020 C C . PHE B 1 45 ? 5.027 13.312 3.928 1 98.75 45 PHE B C 1
ATOM 1022 O O . PHE B 1 45 ? 6.02 13.961 3.594 1 98.75 45 PHE B O 1
ATOM 1029 N N . LEU B 1 46 ? 4.285 13.633 4.914 1 98.81 46 LEU B N 1
ATOM 1030 C CA . LEU B 1 46 ? 4.457 14.922 5.566 1 98.81 46 LEU B CA 1
ATOM 1031 C C . LEU B 1 46 ? 4.801 14.742 7.043 1 98.81 46 LEU B C 1
ATOM 1033 O O . LEU B 1 46 ? 4.227 13.883 7.719 1 98.81 46 LEU B O 1
ATOM 1037 N N . THR B 1 47 ? 5.727 15.5 7.488 1 98.88 47 THR B N 1
ATOM 1038 C CA . THR B 1 47 ? 5.891 15.758 8.914 1 98.88 47 THR B CA 1
ATOM 1039 C C . THR B 1 47 ? 5.262 17.094 9.297 1 98.88 47 THR B C 1
ATOM 1041 O O . THR B 1 47 ? 5.625 18.141 8.75 1 98.88 47 THR B O 1
ATOM 1044 N N . ILE B 1 48 ? 4.418 17.031 10.25 1 98.75 48 ILE B N 1
ATOM 1045 C CA . ILE B 1 48 ? 3.588 18.188 10.578 1 98.75 48 ILE B CA 1
ATOM 1046 C C . ILE B 1 48 ? 3.779 18.562 12.047 1 98.75 48 ILE B C 1
ATOM 1048 O O . ILE B 1 48 ? 3.781 17.688 12.922 1 98.75 48 ILE B O 1
ATOM 1052 N N . GLU B 1 49 ? 4.012 19.766 12.266 1 98.69 49 GLU B N 1
ATOM 1053 C CA . GLU B 1 49 ? 3.938 20.297 13.617 1 98.69 49 GLU B CA 1
ATOM 1054 C C . GLU B 1 49 ? 2.566 20.906 13.898 1 98.69 49 GLU B C 1
ATOM 1056 O O . GLU B 1 49 ? 1.984 21.562 13.031 1 98.69 49 GLU B O 1
ATOM 1061 N N . GLY B 1 50 ? 2.123 20.625 15.102 1 98.12 50 GLY B N 1
ATOM 1062 C CA . GLY B 1 50 ? 0.862 21.172 15.555 1 98.12 50 GLY B CA 1
ATOM 1063 C C . GLY B 1 50 ? 0.795 21.344 17.062 1 98.12 50 GLY B C 1
ATOM 1064 O O . GLY B 1 50 ? 1.725 20.969 17.781 1 98.12 50 GLY B O 1
ATOM 1065 N N . MET B 1 51 ? -0.278 22.031 17.438 1 97.81 51 MET B N 1
ATOM 1066 C CA . MET B 1 51 ? -0.55 22.234 18.859 1 97.81 51 MET B CA 1
ATOM 1067 C C . MET B 1 51 ? -1.703 21.359 19.328 1 97.81 51 MET B C 1
ATOM 1069 O O . MET B 1 51 ? -2.795 21.406 18.75 1 97.81 51 MET B O 1
ATOM 1073 N N . GLU B 1 52 ? -1.44 20.453 20.234 1 95.44 52 GLU B N 1
ATOM 1074 C CA . GLU B 1 52 ? -2.449 19.609 20.891 1 95.44 52 GLU B CA 1
ATOM 1075 C C . GLU B 1 52 ? -2.516 19.875 22.391 1 95.44 52 GLU B C 1
ATOM 1077 O O . GLU B 1 52 ? -1.541 19.656 23.109 1 95.44 52 GLU B O 1
ATOM 1082 N N . ASN B 1 53 ? -3.66 20.312 22.797 1 94.44 53 ASN B N 1
ATOM 1083 C CA . ASN B 1 53 ? -3.85 20.656 24.203 1 94.44 53 ASN B CA 1
ATOM 1084 C C . ASN B 1 53 ? -2.768 21.609 24.703 1 94.44 53 ASN B C 1
ATOM 1086 O O . ASN B 1 53 ? -2.201 21.406 25.781 1 94.44 53 ASN B O 1
ATOM 1090 N N . GLY B 1 54 ? -2.398 22.547 23.906 1 94 54 GLY B N 1
ATOM 1091 C CA . GLY B 1 54 ? -1.466 23.594 24.266 1 94 54 GLY B CA 1
ATOM 1092 C C . GLY B 1 54 ? -0.014 23.172 24.172 1 94 54 GLY B C 1
ATOM 1093 O O . GLY B 1 54 ? 0.89 23.938 24.5 1 94 54 GLY B O 1
ATOM 1094 N N . LYS B 1 55 ? 0.23 21.953 23.797 1 96.06 55 LYS B N 1
ATOM 1095 C CA . LYS B 1 55 ? 1.592 21.438 23.656 1 96.06 55 LYS B CA 1
ATOM 1096 C C . LYS B 1 55 ? 1.946 21.203 22.188 1 96.06 55 LYS B C 1
ATOM 1098 O O . LYS B 1 55 ? 1.12 20.719 21.422 1 96.06 55 LYS B O 1
ATOM 1103 N N . LYS B 1 56 ? 3.225 21.547 21.922 1 97 56 LYS B N 1
ATOM 1104 C CA . LYS B 1 56 ? 3.721 21.281 20.578 1 97 56 LYS B CA 1
ATOM 1105 C C . LYS B 1 56 ? 3.938 19.797 20.359 1 97 56 LYS B C 1
ATOM 1107 O O . LYS B 1 56 ? 4.562 19.125 21.188 1 97 56 LYS B O 1
ATOM 1112 N N . LYS B 1 57 ? 3.338 19.328 19.25 1 97.5 57 LYS B N 1
ATOM 1113 C CA . LYS B 1 57 ? 3.502 17.938 18.859 1 97.5 57 LYS B CA 1
ATOM 1114 C C . LYS B 1 57 ? 3.879 17.812 17.391 1 97.5 57 LYS B C 1
ATOM 1116 O O . LYS B 1 57 ? 3.592 18.703 16.594 1 97.5 57 LYS B O 1
ATOM 1121 N N . THR B 1 58 ? 4.566 16.703 17.094 1 98.62 58 THR B N 1
ATOM 1122 C CA . THR B 1 58 ? 4.934 16.406 15.719 1 98.62 58 THR B CA 1
ATOM 1123 C C . THR B 1 58 ? 4.258 15.117 15.25 1 98.62 58 THR B C 1
ATOM 1125 O O . THR B 1 58 ? 4.176 14.141 16 1 98.62 58 THR B O 1
ATOM 1128 N N . PHE B 1 59 ? 3.793 15.117 13.977 1 98.62 59 PHE B N 1
ATOM 1129 C CA . PHE B 1 59 ? 3.023 14.008 13.43 1 98.62 59 PHE B CA 1
ATOM 1130 C C . PHE B 1 59 ? 3.553 13.602 12.055 1 98.62 59 PHE B C 1
ATOM 1132 O O . PHE B 1 59 ? 3.967 14.461 11.273 1 98.62 59 PHE B O 1
ATOM 1139 N N . ASP B 1 60 ? 3.512 12.367 11.805 1 98.75 60 ASP B N 1
ATOM 1140 C CA . ASP B 1 60 ? 3.656 11.852 10.445 1 98.75 60 ASP B CA 1
ATOM 1141 C C . ASP B 1 60 ? 2.295 11.656 9.781 1 98.75 60 ASP B C 1
ATOM 1143 O O . ASP B 1 60 ? 1.341 11.219 10.422 1 98.75 60 ASP B O 1
ATOM 1147 N N . SER B 1 61 ? 2.273 11.953 8.508 1 98.81 61 SER B N 1
ATOM 1148 C CA . SER B 1 61 ? 1.026 11.758 7.777 1 98.81 61 SER B CA 1
ATOM 1149 C C . SER B 1 61 ? 1.29 11.367 6.328 1 98.81 61 SER B C 1
ATOM 1151 O O . SER B 1 61 ? 2.361 11.648 5.785 1 98.81 61 SER B O 1
ATOM 1153 N N . ILE B 1 62 ? 0.357 10.664 5.719 1 98.81 62 ILE B N 1
ATOM 1154 C CA . ILE B 1 62 ? 0.369 10.312 4.305 1 98.81 62 ILE B CA 1
ATOM 1155 C C . ILE B 1 62 ? -0.94 10.75 3.65 1 98.81 62 ILE B C 1
ATOM 1157 O O . ILE B 1 62 ? -2.021 10.336 4.078 1 98.81 62 ILE B O 1
ATOM 1161 N N . VAL B 1 63 ? -0.795 11.57 2.643 1 98.5 63 VAL B N 1
ATOM 1162 C CA . VAL B 1 63 ? -1.943 12.008 1.854 1 98.5 63 VAL B CA 1
ATOM 1163 C C . VAL B 1 63 ? -1.827 11.469 0.431 1 98.5 63 VAL B C 1
ATOM 1165 O O . VAL B 1 63 ? -0.757 11.531 -0.179 1 98.5 63 VAL B O 1
ATOM 1168 N N . LEU B 1 64 ? -2.916 10.883 -0.036 1 96.88 64 LEU B N 1
ATOM 1169 C CA . LEU B 1 64 ? -2.98 10.422 -1.419 1 96.88 64 LEU B CA 1
ATOM 1170 C C . LEU B 1 64 ? -3.793 11.383 -2.277 1 96.88 64 LEU B C 1
ATOM 1172 O O . LEU B 1 64 ? -4.906 11.766 -1.906 1 96.88 64 LEU B O 1
ATOM 1176 N N . ILE B 1 65 ? -3.121 11.766 -3.389 1 95.06 65 ILE B N 1
ATOM 1177 C CA . ILE B 1 65 ? -3.836 12.555 -4.383 1 95.06 65 ILE B CA 1
ATOM 1178 C C . ILE B 1 65 ? -3.92 11.789 -5.699 1 95.06 65 ILE B C 1
ATOM 1180 O O . ILE B 1 65 ? -2.92 11.234 -6.168 1 95.06 65 ILE B O 1
ATOM 1184 N N . LYS B 1 66 ? -5.133 11.695 -6.168 1 92.19 66 LYS B N 1
ATOM 1185 C CA . LYS B 1 66 ? -5.344 11.148 -7.508 1 92.19 66 LYS B CA 1
ATOM 1186 C C . LYS B 1 66 ? -5.695 12.258 -8.5 1 92.19 66 LYS B C 1
ATOM 1188 O O . LYS B 1 66 ? -6.871 12.555 -8.711 1 92.19 66 LYS B O 1
ATOM 1193 N N . PRO B 1 67 ? -4.645 12.734 -9.156 1 85.81 67 PRO B N 1
ATOM 1194 C CA . PRO B 1 67 ? -4.875 13.93 -9.961 1 85.81 67 PRO B CA 1
ATOM 1195 C C . PRO B 1 67 ? -5.695 13.641 -11.219 1 85.81 67 PRO B C 1
ATOM 1197 O O . PRO B 1 67 ? -6.332 14.547 -11.766 1 85.81 67 PRO B O 1
ATOM 1200 N N . TRP B 1 68 ? -5.711 12.438 -11.664 1 81.56 68 TRP B N 1
ATOM 1201 C CA . TRP B 1 68 ? -6.359 12.102 -12.922 1 81.56 68 TRP B CA 1
ATOM 1202 C C . TRP B 1 68 ? -7.738 11.5 -12.68 1 81.56 68 TRP B C 1
ATOM 1204 O O . TRP B 1 68 ? -8.445 11.148 -13.633 1 81.56 68 TRP B O 1
ATOM 1214 N N . SER B 1 69 ? -7.977 11.547 -11.461 1 80.12 69 SER B N 1
ATOM 1215 C CA . SER B 1 69 ? -9.328 11.109 -11.133 1 80.12 69 SER B CA 1
ATOM 1216 C C . SER B 1 69 ? -10.359 12.18 -11.469 1 80.12 69 SER B C 1
ATOM 1218 O O . SER B 1 69 ? -10.055 13.375 -11.445 1 80.12 69 SER B O 1
ATOM 1220 N N . LYS B 1 70 ? -11.492 11.789 -11.836 1 79.06 70 LYS B N 1
ATOM 1221 C CA . LYS B 1 70 ? -12.578 12.688 -12.211 1 79.06 70 LYS B CA 1
ATOM 1222 C C . LYS B 1 70 ? -12.82 13.742 -11.133 1 79.06 70 LYS B C 1
ATOM 1224 O O . LYS B 1 70 ? -13.102 14.898 -11.438 1 79.06 70 LYS B O 1
ATOM 1229 N N . PHE B 1 71 ? -12.602 13.344 -9.93 1 75.44 71 PHE B N 1
ATOM 1230 C CA . PHE B 1 71 ? -12.93 14.266 -8.844 1 75.44 71 PHE B CA 1
ATOM 1231 C C . PHE B 1 71 ? -11.672 14.766 -8.156 1 75.44 71 PHE B C 1
ATOM 1233 O O . PHE B 1 71 ? -11.75 15.492 -7.16 1 75.44 71 PHE B O 1
ATOM 1240 N N . LYS B 1 72 ? -10.562 14.648 -8.773 1 81 72 LYS B N 1
ATOM 1241 C CA . LYS B 1 72 ? -9.32 15.07 -8.133 1 81 72 LYS B CA 1
ATOM 1242 C C . LYS B 1 72 ? -9.344 14.773 -6.637 1 81 72 LYS B C 1
ATOM 1244 O O . LYS B 1 72 ? -9.133 15.664 -5.816 1 81 72 LYS B O 1
ATOM 1249 N N . ASP B 1 73 ? -9.422 13.516 -6.355 1 90.56 73 ASP B N 1
ATOM 1250 C CA . ASP B 1 73 ? -9.656 13.008 -5.008 1 90.56 73 ASP B CA 1
ATOM 1251 C C . ASP B 1 73 ? -8.414 13.148 -4.141 1 90.56 73 ASP B C 1
ATOM 1253 O O . ASP B 1 73 ? -7.293 12.938 -4.613 1 90.56 73 ASP B O 1
ATOM 1257 N N . LYS B 1 74 ? -8.695 13.633 -2.918 1 94.12 74 LYS B N 1
ATOM 1258 C CA . LYS B 1 74 ? -7.699 13.703 -1.854 1 94.12 74 LYS B CA 1
ATOM 1259 C C . LYS B 1 74 ? -8.125 12.875 -0.645 1 94.12 74 LYS B C 1
ATOM 1261 O O . LYS B 1 74 ? -9.234 13.039 -0.137 1 94.12 74 LYS B O 1
ATOM 1266 N N . ASN B 1 75 ? -7.191 11.969 -0.316 1 97.06 75 ASN B N 1
ATOM 1267 C CA . ASN B 1 75 ? -7.512 11.102 0.812 1 97.06 75 ASN B CA 1
ATOM 1268 C C . ASN B 1 75 ? -6.375 11.062 1.828 1 97.06 75 ASN B C 1
ATOM 1270 O O . ASN B 1 75 ? -5.203 11 1.452 1 97.06 75 ASN B O 1
ATOM 1274 N N . LEU B 1 76 ? -6.793 11.148 3.125 1 98.56 76 LEU B N 1
ATOM 1275 C CA . LEU B 1 76 ? -5.828 10.914 4.199 1 98.56 76 LEU B CA 1
ATOM 1276 C C . LEU B 1 76 ? -5.652 9.422 4.457 1 98.56 76 LEU B C 1
ATOM 1278 O O . LEU B 1 76 ? -6.59 8.75 4.898 1 98.56 76 LEU B O 1
ATOM 1282 N N . LEU B 1 77 ? -4.457 9 4.25 1 97.94 77 LEU B N 1
ATOM 1283 C CA . LEU B 1 77 ? -4.223 7.566 4.402 1 97.94 77 LEU B CA 1
ATOM 1284 C C . LEU B 1 77 ? -3.764 7.238 5.816 1 97.94 77 LEU B C 1
ATOM 1286 O O . LEU B 1 77 ? -4.102 6.184 6.355 1 97.94 77 LEU B O 1
ATOM 1290 N N . SER B 1 78 ? -2.953 8.109 6.34 1 98.56 78 SER B N 1
ATOM 1291 C CA . SER B 1 78 ? -2.439 7.879 7.688 1 98.56 78 SER B CA 1
ATOM 1292 C C . SER B 1 78 ? -2.096 9.195 8.383 1 98.56 78 SER B C 1
ATOM 1294 O O . SER B 1 78 ? -1.725 10.172 7.727 1 98.56 78 SER B O 1
ATOM 1296 N N . PHE B 1 79 ? -2.154 9.188 9.695 1 98.62 79 PHE B N 1
ATOM 1297 C CA . PHE B 1 79 ? -1.819 10.297 10.594 1 98.62 79 PHE B CA 1
ATOM 1298 C C . PHE B 1 79 ? -1.46 9.773 11.977 1 98.62 79 PHE B C 1
ATOM 1300 O O . PHE B 1 79 ? -2.303 9.203 12.672 1 98.62 79 PHE B O 1
ATOM 1307 N N . SER B 1 80 ? -0.244 10.016 12.375 1 98 80 SER B N 1
ATOM 1308 C CA . SER B 1 80 ? 0.175 9.461 13.656 1 98 80 SER B CA 1
ATOM 1309 C C . SER B 1 80 ? 1.246 10.328 14.312 1 98 80 SER B C 1
ATOM 1311 O O . SER B 1 80 ? 2.082 10.914 13.625 1 98 80 SER B O 1
ATOM 1313 N N . PRO B 1 81 ? 1.267 10.484 15.672 1 96.94 81 PRO B N 1
ATOM 1314 C CA . PRO B 1 81 ? 2.312 11.242 16.359 1 96.94 81 PRO B CA 1
ATOM 1315 C C . PRO B 1 81 ? 3.688 10.586 16.25 1 96.94 81 PRO B C 1
ATOM 1317 O O . PRO B 1 81 ? 3.789 9.359 16.172 1 96.94 81 PRO B O 1
ATOM 1320 N N . ILE B 1 82 ? 4.637 11.523 16.125 1 93.94 82 ILE B N 1
ATOM 1321 C CA . ILE B 1 82 ? 6.008 11.023 16.172 1 93.94 82 ILE B CA 1
ATOM 1322 C C . ILE B 1 82 ? 6.434 10.859 17.641 1 93.94 82 ILE B C 1
ATOM 1324 O O . ILE B 1 82 ? 6.195 11.75 18.453 1 93.94 82 ILE B O 1
ATOM 1328 N N . GLN B 1 83 ? 6.625 9.711 18.297 1 74.88 83 GLN B N 1
ATOM 1329 C CA . GLN B 1 83 ? 6.969 9.477 19.688 1 74.88 83 GLN B CA 1
ATOM 1330 C C . GLN B 1 83 ? 8.078 10.414 20.156 1 74.88 83 GLN B C 1
ATOM 1332 O O . GLN B 1 83 ? 8.867 10.898 19.344 1 74.88 83 GLN B O 1
#

InterPro domains:
  IPR000010 Cystatin domain [PF16845] (2-81)
  IPR000010 Cystatin domain [cd00042] (2-81)
  IPR018073 Proteinase inhibitor I25, cystatin, conserved site [PS00287] (36-49)
  IPR046350 Cystatin superfamily [SSF54403] (2-82)

Sequence (166 aa):
MQALGRFAVEEHNKNKKNDGDTSNPIKFSQVVRAEKQIVSGIKYFLTIEGMENGKKKTFDSIVLIKPWSKFKDKNLLSFSPIQMQALGRFAVEEHNKNKKNDGDTSNPIKFSQVVRAEKQIVSGIKYFLTIEGMENGKKKTFDSIVLIKPWSKFKDKNLLSFSPIQ

pLDDT: mean 95.15, std 5.44, range [74.12, 98.88]

Radius of gyration: 21.06 Å; Cα contacts (8 Å, |Δi|>4): 339; chains: 2; bounding box: 35×58×43 Å

Secondary structure (DSSP, 8-state):
-HHHHHHHHHHHHHHHHHTT--SPPPEEEEEEEEEEEEEEEEEEEEEEEEEETTEEEEEEEEEEEETTSTT-EEEEEEEEE--/-HHHHHHHHHHHHHHHHHTT--SPPPEEEEEEEEEEEEEEEEEEEEEEEEEETTEEEEEEEEEEEETTSTT-EEEEEEEEE--

Solvent-accessible surface area (backbone atoms only — not comparable to full-atom values): 9181 Å² total; per-residue (Å²): 106,57,65,57,43,45,47,47,47,51,53,49,42,50,50,37,48,73,72,64,49,81,67,74,63,65,39,77,69,46,54,78,40,79,48,75,44,82,41,70,34,36,38,34,43,33,31,33,37,27,36,44,86,88,35,85,43,45,28,41,33,33,36,38,34,24,76,84,42,95,72,52,44,74,43,75,75,45,76,44,74,58,132,107,57,65,58,42,45,48,48,47,52,53,49,40,51,50,36,48,75,72,65,49,80,70,74,64,64,39,79,70,46,53,79,42,81,46,73,46,81,42,70,34,35,36,35,44,35,32,33,36,2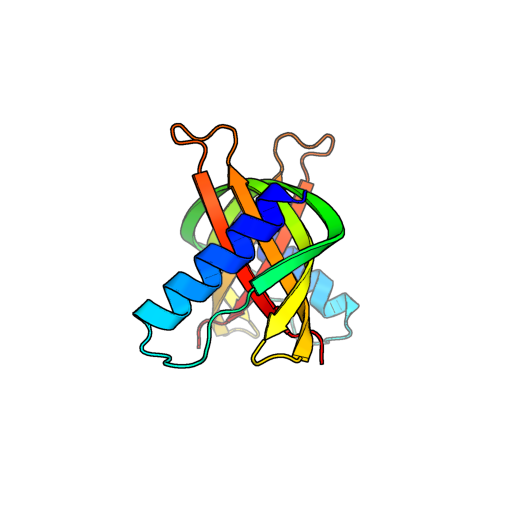7,36,44,87,88,35,84,43,46,28,41,34,33,37,39,34,24,77,85,40,94,72,51,46,74,43,77,74,45,77,43,73,58,131

Organism: Gossypium schwendimanii (NCBI:txid34291)

Nearest PDB structures (foldseek):
  4tx4-assembly1_B  TM=5.757E-01  e=3.041E-06  Vigna unguiculata
  7vww-assembly2_C  TM=5.604E-01  e=2.108E-03  Dioscoreophyllum cumminsii
  2g5z-assembly1_A  TM=7.176E-01  e=3.104E-01  Aequorea victoria
  8joh-assembly1_A  TM=4.948E-01  e=3.104E-01  Echinococcus multilocularis
  8ojg-assembly1_G  TM=3.464E-01  e=2.062E+00  Escherichia coli

Foldseek 3Di:
DFVVQVVVQVVVQVVCVVVVNPDDGDDRDGDPDDDDDDDAFDKDWDWDWDADPNDIWIKIWIWTFHCPDPVRDIDTDDIGTDD/DFVVQVVVQVVVQVVCVVVVNPDDGDDRDGDPDDDDDDDAFDKDWDWDWDADPNDIWIKIWIWTFHCPDPVRDIDTDDIGTDD